Protein AF-K1S6W8-F1 (afdb_monomer_lite)

pLDDT: mean 70.75, std 12.84, range [51.75, 90.19]

Foldseek 3Di:
DVVVVVVVVVVVVVVVVVVPPDDCPPPVVCVCPVVDPCPVVPPPPDDDDAAFDKDFDQDDDPDVVVRVVQFDFPQFDQPPVRDTGRDPTDTDIWGQHNVRWTDRPVDTDRDDD

Sequence (113 aa):
MKKLVSSVLVALTMLLVLGSCGSTKNVAYFQNADSISLAASRMLYEAKIMPKDELTITVITTDPKAAMPFNLSVSQTLGTGGQLSYGSGSLQGYLVDNDGNIEFLLLELTCRW

Radius of gyration: 30.41 Å; chains: 1; bounding box: 84×38×51 Å

Secondary structure (DSSP, 8-state):
-HHHHHHHHHHHHHHHHHTT-------TTSTTGGG--TTGGGS-------TT-EEE-----SSHHHHTTTS-EE--EE-TTS-EE---PEEPEEE--TTS-EEETTEEE----

Organism: NCBI:txid408170

Structure (mmCIF, N/CA/C/O backbone):
data_AF-K1S6W8-F1
#
_entry.id   AF-K1S6W8-F1
#
loop_
_atom_site.group_PDB
_atom_site.id
_atom_site.type_symbol
_atom_site.label_atom_id
_atom_site.label_alt_id
_atom_site.label_comp_id
_atom_site.label_asym_id
_atom_site.label_entity_id
_atom_site.label_seq_id
_atom_site.pdbx_PDB_ins_code
_atom_site.Cartn_x
_atom_site.Cartn_y
_atom_site.Cartn_z
_atom_site.occupancy
_atom_site.B_iso_or_equiv
_atom_site.auth_seq_id
_atom_site.auth_comp_id
_atom_site.auth_asym_id
_atom_site.auth_atom_id
_atom_site.pdbx_PDB_model_num
ATOM 1 N N . MET A 1 1 ? 66.176 13.018 -30.281 1.00 54.69 1 MET A N 1
ATOM 2 C CA . MET A 1 1 ? 64.986 12.945 -31.166 1.00 54.69 1 MET A CA 1
ATOM 3 C C . MET A 1 1 ? 63.920 11.956 -30.679 1.00 54.69 1 MET A C 1
ATOM 5 O O . MET A 1 1 ? 62.766 12.341 -30.621 1.00 54.69 1 MET A O 1
ATOM 9 N N . LYS A 1 2 ? 64.267 10.735 -30.234 1.00 61.78 2 LYS A N 1
ATOM 10 C CA . LYS A 1 2 ? 63.289 9.717 -29.775 1.00 61.78 2 LYS A CA 1
ATOM 11 C C . LYS A 1 2 ? 62.375 10.142 -28.604 1.00 61.78 2 LYS A C 1
ATOM 13 O O . LYS A 1 2 ? 61.203 9.792 -28.598 1.00 61.78 2 LYS A O 1
ATOM 18 N N . LYS A 1 3 ? 62.879 10.936 -27.645 1.00 61.06 3 LYS A N 1
ATOM 19 C CA . LYS A 1 3 ? 62.083 11.420 -26.495 1.00 61.06 3 LYS A CA 1
ATOM 20 C C . LYS A 1 3 ? 61.002 12.437 -26.883 1.00 61.06 3 LYS A C 1
ATOM 22 O O . LYS A 1 3 ? 59.918 12.403 -26.320 1.00 61.06 3 LYS A O 1
ATOM 27 N N . LEU A 1 4 ? 61.273 13.281 -27.885 1.00 70.25 4 LEU A N 1
ATOM 28 C CA . LEU A 1 4 ? 60.292 14.237 -28.411 1.00 70.25 4 LEU A CA 1
ATOM 29 C C . LEU A 1 4 ? 59.178 13.515 -29.177 1.00 70.25 4 LEU A C 1
ATOM 31 O O . LEU A 1 4 ? 58.011 13.814 -28.966 1.00 70.25 4 LEU A O 1
ATOM 35 N N . VAL A 1 5 ? 59.522 12.499 -29.978 1.00 77.50 5 VAL A N 1
ATOM 36 C CA . VAL A 1 5 ? 58.531 11.670 -30.691 1.00 77.50 5 VAL A CA 1
ATOM 37 C C . VAL A 1 5 ? 57.637 10.905 -29.707 1.00 77.50 5 VAL A C 1
ATOM 39 O O . VAL A 1 5 ? 56.425 10.868 -29.887 1.00 77.50 5 VAL A O 1
ATOM 42 N N . SER A 1 6 ? 58.209 10.363 -28.624 1.00 75.44 6 SER A N 1
ATOM 43 C CA . SER A 1 6 ? 57.432 9.686 -27.577 1.00 75.44 6 SER A CA 1
ATOM 44 C C . SER A 1 6 ? 56.483 10.635 -26.838 1.00 75.44 6 SER A C 1
ATOM 46 O O . SER A 1 6 ? 55.347 10.256 -26.577 1.00 75.44 6 SER A O 1
ATOM 48 N N . SER A 1 7 ? 56.911 11.864 -26.520 1.00 79.56 7 SER A N 1
ATOM 49 C CA . SER A 1 7 ? 56.033 12.862 -25.885 1.00 79.56 7 SER A CA 1
ATOM 50 C C . SER A 1 7 ? 54.895 13.307 -26.800 1.00 79.56 7 SER A C 1
ATOM 52 O O . SER A 1 7 ? 53.771 13.459 -26.333 1.00 79.56 7 SER A O 1
ATOM 54 N N . VAL A 1 8 ? 55.161 13.480 -28.098 1.00 86.31 8 VAL A N 1
ATOM 55 C CA . VAL A 1 8 ? 54.125 13.840 -29.080 1.00 86.31 8 VAL A CA 1
ATOM 56 C C . VAL A 1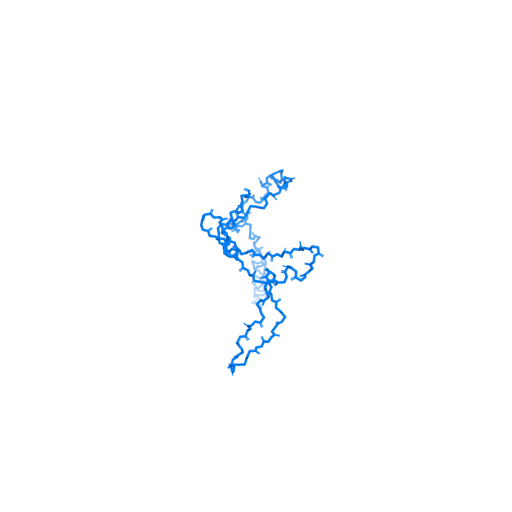 8 ? 53.118 12.701 -29.255 1.00 86.31 8 VAL A C 1
ATOM 58 O O . VAL A 1 8 ? 51.918 12.954 -29.307 1.00 86.31 8 VAL A O 1
ATOM 61 N N . LEU A 1 9 ? 53.581 11.447 -29.271 1.00 85.50 9 LEU A N 1
ATOM 62 C CA . LEU A 1 9 ? 52.704 10.280 -29.377 1.00 85.50 9 LEU A CA 1
ATOM 63 C C . LEU A 1 9 ? 51.779 10.139 -28.157 1.00 85.50 9 LEU A C 1
ATOM 65 O O . LEU A 1 9 ? 50.597 9.858 -28.326 1.00 85.50 9 LEU A O 1
ATOM 69 N N . VAL A 1 10 ? 52.299 10.384 -26.948 1.00 86.25 10 VAL A N 1
ATOM 70 C CA . VAL A 1 10 ? 51.511 10.354 -25.701 1.00 86.25 10 VAL A CA 1
ATOM 71 C C . VAL A 1 10 ? 50.499 11.502 -25.644 1.00 86.25 10 VAL A C 1
ATOM 73 O O . VAL A 1 10 ? 49.362 11.303 -25.226 1.00 86.25 10 VAL A O 1
ATOM 76 N N . ALA A 1 11 ? 50.874 12.699 -26.100 1.00 84.94 11 ALA A N 1
ATOM 77 C CA . ALA A 1 11 ? 49.945 13.826 -26.165 1.00 84.94 11 ALA A CA 1
ATOM 78 C C . ALA A 1 11 ? 48.798 13.567 -27.160 1.00 84.94 11 ALA A C 1
ATOM 80 O O . ALA A 1 11 ? 47.643 13.892 -26.880 1.00 84.94 11 ALA A O 1
ATOM 81 N N . LEU A 1 12 ? 49.100 12.935 -28.298 1.00 84.12 12 LEU A N 1
ATOM 82 C CA . LEU A 1 12 ? 48.109 12.598 -29.318 1.00 84.12 12 LEU A CA 1
ATOM 83 C C . LEU A 1 12 ? 47.123 11.524 -28.838 1.00 84.12 12 LEU A C 1
ATOM 85 O O . LEU A 1 12 ? 45.919 11.662 -29.054 1.00 84.12 12 LEU A O 1
ATOM 89 N N . THR A 1 13 ? 47.597 10.480 -28.151 1.00 80.62 13 THR A N 1
ATOM 90 C CA . THR A 1 13 ? 46.703 9.465 -27.572 1.00 80.62 13 THR A CA 1
ATOM 91 C C . THR A 1 13 ? 45.828 10.041 -26.464 1.00 80.62 13 THR A C 1
ATOM 93 O O . THR A 1 13 ? 44.652 9.693 -26.383 1.00 80.62 13 THR A O 1
ATOM 96 N N . MET A 1 14 ? 46.343 10.974 -25.662 1.00 81.94 14 MET A N 1
ATOM 97 C CA . MET A 1 14 ? 45.558 11.630 -24.613 1.00 81.94 14 MET A CA 1
ATOM 98 C C . MET A 1 14 ? 44.429 12.500 -25.190 1.00 81.94 14 MET A C 1
ATOM 100 O O . MET A 1 14 ? 43.309 12.461 -24.685 1.00 81.94 14 MET A O 1
ATOM 104 N N . LEU A 1 15 ? 44.678 13.213 -26.293 1.00 79.94 15 LEU A N 1
ATOM 105 C CA . LEU A 1 15 ? 43.649 13.982 -27.008 1.00 79.94 15 LEU A CA 1
ATOM 106 C C . LEU A 1 15 ? 42.564 13.088 -27.630 1.00 79.94 15 LEU A C 1
ATOM 108 O O . LEU A 1 15 ? 41.386 13.440 -27.590 1.00 79.94 15 LEU A O 1
ATOM 112 N N . LEU A 1 16 ? 42.938 11.920 -28.160 1.00 77.94 16 LEU A N 1
ATOM 113 C CA . LEU A 1 16 ? 41.988 10.965 -28.743 1.00 77.94 16 LEU A CA 1
ATOM 114 C C . LEU A 1 16 ? 41.056 10.345 -27.690 1.00 77.94 16 LEU A C 1
ATOM 116 O O . LEU A 1 16 ? 39.873 10.151 -27.960 1.00 77.94 16 LEU A O 1
ATOM 120 N N . VAL A 1 17 ? 41.555 10.082 -26.477 1.00 76.06 17 VAL A N 1
ATOM 121 C CA . VAL A 1 17 ? 40.737 9.531 -25.380 1.00 76.06 17 VAL A CA 1
ATOM 122 C C . VAL A 1 17 ? 39.726 10.559 -24.855 1.00 76.06 17 VAL A C 1
ATOM 124 O O . VAL A 1 17 ? 38.595 10.195 -24.536 1.00 76.06 17 VAL A O 1
ATOM 127 N N . LEU A 1 18 ? 40.078 11.850 -24.834 1.00 71.19 18 LEU A N 1
ATOM 128 C CA . LEU A 1 18 ? 39.173 12.919 -24.388 1.00 71.19 18 LEU A CA 1
ATOM 129 C C . LEU A 1 18 ? 37.990 13.154 -25.350 1.00 71.19 18 LEU A C 1
ATOM 131 O O . LEU A 1 18 ? 36.935 13.606 -24.912 1.00 71.19 18 LEU A O 1
ATOM 135 N N . GLY A 1 19 ? 38.127 12.804 -26.635 1.00 65.06 19 GLY A N 1
ATOM 136 C CA . GLY A 1 19 ? 37.053 12.898 -27.633 1.00 65.06 19 GLY A CA 1
ATOM 137 C C . GLY A 1 19 ? 36.034 11.749 -27.608 1.00 65.06 19 GLY A C 1
ATOM 138 O O . GLY A 1 19 ? 34.985 11.856 -28.237 1.00 65.06 19 GLY A O 1
ATOM 139 N N . SER A 1 20 ? 36.309 10.658 -26.880 1.00 63.38 20 SER A N 1
ATOM 140 C CA . SER A 1 20 ? 35.425 9.482 -26.802 1.00 63.38 20 SER A CA 1
ATOM 141 C C . SER A 1 20 ? 34.346 9.586 -25.714 1.00 63.38 20 SER A C 1
ATOM 143 O O . SER A 1 20 ? 33.538 8.666 -25.569 1.00 63.38 20 SER A O 1
ATOM 145 N N . CYS A 1 21 ? 34.286 10.690 -24.960 1.00 64.62 21 CYS A N 1
ATOM 146 C CA . CYS A 1 21 ? 33.180 10.979 -24.044 1.00 64.62 21 CYS A CA 1
ATOM 147 C C . CYS A 1 21 ? 31.959 11.467 -24.848 1.00 64.62 21 CYS A C 1
ATOM 149 O O . CYS A 1 21 ? 31.553 12.627 -24.792 1.00 64.62 21 CYS A O 1
ATOM 151 N N . GLY A 1 22 ? 31.427 10.590 -25.697 1.00 61.12 22 GLY A N 1
ATOM 152 C CA . GLY A 1 22 ? 30.230 10.850 -26.482 1.00 61.12 22 GLY A CA 1
ATOM 153 C C . GLY A 1 22 ? 29.006 10.877 -25.574 1.00 61.12 22 GLY A C 1
ATOM 154 O O . GLY A 1 22 ? 28.763 9.937 -24.820 1.00 61.12 22 GLY A O 1
ATOM 155 N N . SER A 1 23 ? 28.221 11.951 -25.658 1.00 61.84 23 SER A N 1
ATOM 156 C CA . SER A 1 23 ? 26.906 12.040 -25.022 1.00 61.84 23 SER A CA 1
ATOM 157 C C . SER A 1 23 ? 26.049 10.851 -25.465 1.00 61.84 23 SER A C 1
ATOM 159 O O . SER A 1 23 ? 25.750 10.697 -26.651 1.00 61.84 23 SER A O 1
ATOM 161 N N . THR A 1 24 ? 25.660 9.994 -24.521 1.00 61.00 24 THR A N 1
ATOM 162 C CA . THR A 1 24 ? 24.785 8.837 -24.737 1.00 61.00 24 THR A CA 1
ATOM 163 C C . THR A 1 24 ? 23.347 9.295 -25.005 1.00 61.00 24 THR A C 1
ATOM 165 O O . THR A 1 24 ? 22.428 9.020 -24.244 1.00 61.00 24 THR A O 1
ATOM 168 N N . LYS A 1 25 ? 23.114 9.987 -26.126 1.00 55.34 25 LYS A N 1
ATOM 169 C CA . LYS A 1 25 ? 21.765 10.360 -26.591 1.00 55.34 25 LYS A CA 1
ATOM 170 C C . LYS A 1 25 ? 20.940 9.172 -27.112 1.00 55.34 25 LYS A C 1
ATOM 172 O O . LYS A 1 25 ? 19.774 9.343 -27.438 1.00 55.34 25 LYS A O 1
ATOM 177 N N . ASN A 1 26 ? 21.518 7.971 -27.162 1.00 53.47 26 ASN A N 1
ATOM 178 C CA . ASN A 1 26 ? 20.875 6.744 -27.638 1.00 53.47 26 ASN A CA 1
ATOM 179 C C . ASN A 1 26 ? 20.588 5.758 -26.496 1.00 53.47 26 ASN A C 1
ATOM 181 O O . ASN A 1 26 ? 20.865 4.567 -26.606 1.00 53.47 26 ASN A O 1
ATOM 185 N N . VAL A 1 27 ? 20.028 6.232 -25.383 1.00 59.41 27 VAL A N 1
ATOM 186 C CA . VAL A 1 27 ? 19.340 5.326 -24.457 1.00 59.41 27 VAL A CA 1
ATOM 187 C C . VAL A 1 27 ? 17.961 5.080 -25.063 1.00 59.41 27 VAL A C 1
ATOM 189 O O . VAL A 1 27 ? 17.172 6.014 -25.177 1.00 59.41 27 VAL A O 1
ATOM 192 N N . ALA A 1 28 ? 17.682 3.848 -25.500 1.00 58.88 28 ALA A N 1
ATOM 193 C CA . ALA A 1 28 ? 16.441 3.485 -26.199 1.00 58.88 28 ALA A CA 1
ATOM 194 C C . ALA A 1 28 ? 15.163 3.945 -25.466 1.00 58.88 28 ALA A C 1
ATOM 196 O O . ALA A 1 28 ? 14.157 4.230 -26.101 1.00 58.88 28 ALA A O 1
ATOM 197 N N . TYR A 1 29 ? 15.235 4.081 -24.140 1.00 55.69 29 TYR A N 1
ATOM 198 C CA . TYR A 1 29 ? 14.132 4.518 -23.285 1.00 55.69 29 TYR A CA 1
ATOM 199 C C . TYR A 1 29 ? 13.807 6.020 -23.342 1.00 55.69 29 TYR A C 1
ATOM 201 O O . TYR A 1 29 ? 12.719 6.403 -22.931 1.00 55.69 29 TYR A O 1
ATOM 209 N N . PHE A 1 30 ? 14.716 6.870 -23.833 1.00 58.34 30 PHE A N 1
ATOM 210 C CA . PHE A 1 30 ? 14.564 8.337 -23.796 1.00 58.34 30 PHE A CA 1
ATOM 211 C C . PHE A 1 30 ? 14.572 9.003 -25.175 1.00 58.34 30 PHE A C 1
ATOM 213 O O . PHE A 1 30 ? 14.591 10.231 -25.276 1.00 58.34 30 PHE A O 1
ATOM 220 N N . GLN A 1 31 ? 14.536 8.219 -26.253 1.00 54.75 31 GLN A N 1
ATOM 221 C CA . GLN A 1 31 ? 14.263 8.776 -27.573 1.00 54.75 31 GLN A CA 1
ATOM 222 C C . GLN A 1 31 ? 12.815 9.288 -27.573 1.00 54.75 31 GLN A C 1
ATOM 224 O O . GLN A 1 31 ? 11.900 8.508 -27.320 1.00 54.75 31 GLN A O 1
ATOM 229 N N . ASN A 1 32 ? 12.618 10.581 -27.861 1.00 56.41 32 ASN A N 1
ATOM 230 C CA . ASN A 1 32 ? 11.327 11.296 -27.897 1.00 56.41 32 ASN A CA 1
ATOM 231 C C . ASN A 1 32 ? 10.803 11.899 -26.574 1.00 56.41 32 ASN A C 1
ATOM 233 O O . ASN A 1 32 ? 9.614 12.194 -26.480 1.00 56.41 32 ASN A O 1
ATOM 237 N N . ALA A 1 33 ? 11.652 12.164 -25.572 1.00 58.69 33 ALA A N 1
ATOM 238 C CA . ALA A 1 33 ? 11.210 12.884 -24.365 1.00 58.69 33 ALA A CA 1
ATOM 239 C C . ALA A 1 33 ? 10.691 14.316 -24.653 1.00 58.69 33 ALA A C 1
ATOM 241 O O . ALA A 1 33 ? 9.770 14.781 -23.986 1.00 58.69 33 ALA A O 1
ATOM 242 N N . ASP A 1 34 ? 11.227 14.987 -25.680 1.00 59.12 34 ASP A N 1
ATOM 243 C CA . ASP A 1 34 ? 10.863 16.371 -26.031 1.00 59.12 34 ASP A CA 1
ATOM 244 C C . ASP A 1 34 ? 9.525 16.495 -26.790 1.00 59.12 34 ASP A C 1
ATOM 246 O O . ASP A 1 34 ? 8.976 17.590 -26.897 1.00 59.12 34 ASP A O 1
ATOM 250 N N . SER A 1 35 ? 8.972 15.393 -27.317 1.00 58.34 35 SER A N 1
ATOM 251 C CA . SER A 1 35 ? 7.708 15.397 -28.075 1.00 58.34 35 SER A CA 1
ATOM 252 C C . SER A 1 35 ? 6.497 14.928 -27.265 1.00 58.34 35 SER A C 1
ATOM 254 O O . SER A 1 35 ? 5.423 14.717 -27.832 1.00 58.34 35 SER A O 1
ATOM 256 N N . ILE A 1 36 ? 6.639 14.734 -25.952 1.00 60.09 36 ILE A N 1
ATOM 257 C CA . ILE A 1 36 ? 5.511 14.363 -25.097 1.00 60.09 36 ILE A CA 1
ATOM 258 C C . ILE A 1 36 ? 4.796 15.647 -24.676 1.00 60.09 36 ILE A C 1
ATOM 260 O O . ILE A 1 36 ? 5.256 16.402 -23.823 1.00 60.09 36 ILE A O 1
ATOM 264 N N . SER A 1 37 ? 3.648 15.903 -25.301 1.00 60.47 37 SER A N 1
ATOM 265 C CA . SER A 1 37 ? 2.716 16.959 -24.909 1.00 60.47 37 SER A CA 1
ATOM 266 C C . SER A 1 37 ? 2.346 16.828 -23.425 1.00 60.47 37 SER A C 1
ATOM 268 O O . SER A 1 37 ? 1.530 15.987 -23.043 1.00 60.47 37 SER A O 1
ATOM 270 N N . LEU A 1 38 ? 2.900 17.701 -22.577 1.00 57.75 38 LEU A N 1
ATOM 271 C CA . LEU A 1 38 ? 2.518 17.800 -21.162 1.00 57.75 38 LEU A CA 1
ATOM 272 C C . LEU A 1 38 ? 1.068 18.272 -20.967 1.00 57.75 38 LEU A C 1
ATOM 274 O O . LEU A 1 38 ? 0.587 18.278 -19.837 1.00 57.75 38 LEU A O 1
ATOM 278 N N . ALA A 1 39 ? 0.349 18.651 -22.030 1.00 59.94 39 ALA A N 1
ATOM 279 C CA . ALA A 1 39 ? -1.046 19.071 -21.926 1.00 59.94 39 ALA A CA 1
ATOM 280 C C . ALA A 1 39 ? -1.946 17.960 -21.354 1.00 59.94 39 ALA A C 1
ATOM 282 O O . ALA A 1 39 ? -2.847 18.264 -20.577 1.00 59.94 39 ALA A O 1
ATOM 283 N N . ALA A 1 40 ? -1.656 16.687 -21.654 1.00 57.31 40 ALA A N 1
ATOM 284 C CA . ALA A 1 40 ? -2.374 15.544 -21.081 1.00 57.31 40 ALA A CA 1
ATOM 285 C C . ALA A 1 40 ? -2.058 15.321 -19.588 1.00 57.31 40 ALA A C 1
ATOM 287 O O . ALA A 1 40 ? -2.912 14.860 -18.843 1.00 57.31 40 ALA A O 1
ATOM 288 N N . SER A 1 41 ? -0.865 15.720 -19.132 1.00 56.19 41 SER A N 1
ATOM 289 C CA . SER A 1 41 ? -0.422 15.601 -17.732 1.00 56.19 41 SER A CA 1
ATOM 290 C C . SER A 1 41 ? -0.988 16.705 -16.817 1.00 56.19 41 SER A C 1
ATOM 292 O O . SER A 1 41 ? -0.822 16.671 -15.602 1.00 56.19 41 SER A O 1
ATOM 294 N N . ARG A 1 42 ? -1.666 17.715 -17.390 1.00 57.81 42 ARG A N 1
ATOM 295 C CA . ARG A 1 42 ? -2.361 18.778 -16.635 1.00 57.81 42 ARG A CA 1
ATOM 296 C C . ARG A 1 42 ? -3.796 18.408 -16.258 1.00 57.81 42 ARG A C 1
ATOM 298 O O . ARG A 1 42 ? -4.414 19.146 -15.494 1.00 57.81 42 ARG A O 1
ATOM 305 N N . MET A 1 43 ? -4.336 17.315 -16.799 1.00 62.06 43 MET A N 1
ATOM 306 C CA . MET A 1 43 ? -5.575 16.738 -16.283 1.00 62.06 43 MET A CA 1
ATOM 307 C C . MET A 1 43 ? -5.266 16.015 -14.975 1.00 62.06 43 MET A C 1
ATOM 309 O O . MET A 1 43 ? -4.244 15.339 -14.872 1.00 62.06 43 MET A O 1
ATOM 313 N N . LEU A 1 44 ? -6.135 16.179 -13.973 1.00 63.62 44 LEU A N 1
ATOM 314 C CA . LEU A 1 44 ? -6.066 15.384 -12.752 1.00 63.62 44 LEU A CA 1
ATOM 315 C C . LEU A 1 44 ? -6.077 13.909 -13.153 1.00 63.62 44 LEU A C 1
ATOM 317 O O . LEU A 1 44 ? -7.050 13.433 -13.731 1.00 63.62 44 LEU A O 1
ATOM 321 N N . TYR A 1 45 ? -4.969 13.218 -12.894 1.00 66.00 45 TYR A N 1
ATOM 322 C CA . TYR A 1 45 ? -4.896 11.782 -13.090 1.00 66.00 45 TYR A CA 1
ATOM 323 C C . TYR A 1 45 ? -5.866 11.129 -12.112 1.00 66.00 45 TYR A C 1
ATOM 325 O O . TYR A 1 45 ? -5.691 11.215 -10.895 1.00 66.00 45 TYR A O 1
ATOM 333 N N . GLU A 1 46 ? -6.909 10.514 -12.651 1.00 71.00 46 GLU A N 1
ATOM 334 C CA . GLU A 1 46 ? -7.849 9.737 -11.866 1.00 71.00 46 GLU A CA 1
ATOM 335 C C . GLU A 1 46 ? -7.184 8.397 -11.549 1.00 71.00 46 GLU A C 1
ATOM 337 O O . GLU A 1 46 ? -7.011 7.538 -12.418 1.00 71.00 46 GLU A O 1
ATOM 342 N N . ALA A 1 47 ? -6.706 8.262 -10.311 1.00 73.62 47 ALA A N 1
ATOM 343 C CA . ALA A 1 47 ? -6.063 7.045 -9.849 1.00 73.62 47 ALA A CA 1
ATOM 344 C C . ALA A 1 47 ? -7.102 5.921 -9.802 1.00 73.62 47 ALA A C 1
ATOM 346 O O . ALA A 1 47 ? -7.937 5.865 -8.901 1.00 73.62 47 ALA A O 1
ATOM 347 N N . LYS A 1 48 ? -7.047 5.038 -10.799 1.00 82.88 48 LYS A N 1
ATOM 348 C CA . LYS A 1 48 ? -7.899 3.858 -10.880 1.00 82.88 48 LYS A CA 1
ATOM 349 C C . LYS A 1 48 ? -7.209 2.668 -10.228 1.00 82.88 48 LYS A C 1
ATOM 351 O O . LYS A 1 48 ? -6.078 2.347 -10.584 1.00 82.88 48 LYS A O 1
ATOM 356 N N . ILE A 1 49 ? -7.928 2.004 -9.332 1.00 86.31 49 ILE A N 1
ATOM 357 C CA . ILE A 1 49 ? -7.492 0.756 -8.707 1.00 86.31 49 ILE A CA 1
ATOM 358 C C . ILE A 1 49 ? -7.570 -0.382 -9.725 1.00 86.31 49 ILE A C 1
ATOM 360 O O . ILE A 1 49 ? -8.549 -0.507 -10.471 1.00 86.31 49 ILE A O 1
ATOM 364 N N . MET A 1 50 ? -6.516 -1.188 -9.780 1.00 86.88 50 MET A N 1
ATOM 365 C CA . MET A 1 50 ? -6.346 -2.285 -10.723 1.00 86.88 50 MET A CA 1
ATOM 366 C C . MET A 1 50 ? -6.244 -3.631 -9.998 1.00 86.88 50 MET A C 1
ATOM 368 O O . MET A 1 50 ? -5.853 -3.690 -8.830 1.00 86.88 50 MET A O 1
ATOM 372 N N . PRO A 1 51 ? -6.561 -4.740 -10.689 1.00 90.19 51 PRO A N 1
ATOM 373 C CA . PRO A 1 51 ? -6.259 -6.069 -10.185 1.00 90.19 51 PRO A CA 1
ATOM 374 C C . PRO A 1 51 ? -4.810 -6.180 -9.726 1.00 90.19 51 PRO A C 1
ATOM 376 O O . PRO A 1 51 ? -3.900 -5.754 -10.446 1.00 90.19 51 PRO A O 1
ATOM 379 N N . LYS A 1 52 ? -4.608 -6.846 -8.585 1.00 89.38 52 LYS A N 1
ATOM 380 C CA . LYS A 1 52 ? -3.314 -7.042 -7.907 1.00 89.38 52 LYS A CA 1
ATOM 381 C C . LYS A 1 52 ? -2.766 -5.822 -7.162 1.00 89.38 52 LYS A C 1
ATOM 383 O O . LYS A 1 52 ? -1.651 -5.910 -6.649 1.00 89.38 52 LYS A O 1
ATOM 388 N N . ASP A 1 53 ? -3.527 -4.737 -7.056 1.00 89.75 53 ASP A N 1
ATOM 389 C CA . ASP A 1 53 ? -3.211 -3.677 -6.100 1.00 89.75 53 ASP A CA 1
ATOM 390 C C . ASP A 1 53 ? -3.432 -4.172 -4.660 1.00 89.75 53 ASP A C 1
ATOM 392 O O . ASP A 1 53 ? -4.306 -5.000 -4.395 1.00 89.75 53 ASP A O 1
ATOM 396 N N . GLU A 1 54 ? -2.639 -3.654 -3.721 1.00 89.56 54 GLU A N 1
ATOM 397 C CA . GLU A 1 54 ? -2.808 -3.882 -2.284 1.00 89.56 54 GLU A CA 1
ATOM 398 C C . GLU A 1 54 ? -3.355 -2.609 -1.632 1.00 89.56 54 GLU A C 1
ATOM 400 O O . GLU A 1 54 ? -2.751 -1.537 -1.716 1.00 89.56 54 GLU A O 1
ATOM 405 N N . LEU A 1 55 ? -4.515 -2.724 -0.987 1.00 87.31 55 LEU A N 1
ATOM 406 C CA . LEU A 1 55 ? -5.213 -1.610 -0.355 1.00 87.31 55 LEU A CA 1
ATOM 407 C C . LEU A 1 55 ? -5.175 -1.734 1.165 1.00 87.31 55 LEU A C 1
ATOM 409 O O . LEU A 1 55 ? -5.459 -2.791 1.724 1.00 87.31 55 LEU A O 1
ATOM 413 N N . THR A 1 56 ? -4.923 -0.615 1.838 1.00 87.06 56 THR A N 1
ATOM 414 C CA . THR A 1 56 ? -5.057 -0.502 3.294 1.00 87.06 56 THR A CA 1
ATOM 415 C C . THR A 1 56 ? -6.328 0.264 3.623 1.00 87.06 56 THR A C 1
ATOM 417 O O . THR A 1 56 ? -6.484 1.418 3.226 1.00 87.06 56 THR A O 1
ATOM 420 N N . ILE A 1 57 ? -7.231 -0.356 4.382 1.00 83.50 57 ILE A N 1
ATOM 421 C CA . ILE A 1 57 ? -8.525 0.237 4.740 1.00 83.50 57 ILE A CA 1
ATOM 422 C C . ILE A 1 57 ? -8.513 0.638 6.209 1.00 83.50 57 ILE A C 1
ATOM 424 O O . ILE A 1 57 ? -8.153 -0.154 7.075 1.00 83.50 57 ILE A O 1
ATOM 428 N N . THR A 1 58 ? -8.921 1.877 6.489 1.00 85.19 58 THR A N 1
ATOM 429 C CA . THR A 1 58 ? -9.134 2.375 7.853 1.00 85.19 58 THR A CA 1
ATOM 430 C C . THR A 1 58 ? -10.575 2.832 7.999 1.00 85.19 58 THR A C 1
ATOM 432 O O . THR A 1 58 ? -11.006 3.786 7.353 1.00 85.19 58 THR A O 1
ATOM 435 N N . VAL A 1 59 ? -11.322 2.162 8.867 1.00 82.81 59 VAL A N 1
ATOM 436 C CA . VAL A 1 59 ? -12.699 2.514 9.206 1.00 82.81 59 VAL A CA 1
ATOM 437 C C . VAL A 1 59 ? -12.682 3.513 10.357 1.00 82.81 59 VAL A C 1
ATOM 439 O O . VAL A 1 59 ? -12.119 3.245 11.417 1.00 82.81 59 VAL A O 1
ATOM 442 N N . ILE A 1 60 ? -13.302 4.674 10.158 1.00 83.62 60 ILE A N 1
ATOM 443 C CA . ILE A 1 60 ? -13.426 5.715 11.183 1.00 83.62 60 ILE A CA 1
ATOM 444 C C . ILE A 1 60 ? -14.906 5.865 11.518 1.00 83.62 60 ILE A C 1
ATOM 446 O O . ILE A 1 60 ? -15.722 6.181 10.654 1.00 83.62 60 ILE A O 1
ATOM 450 N N . THR A 1 61 ? -15.251 5.639 12.781 1.00 83.56 61 THR A N 1
ATOM 451 C CA . THR A 1 61 ? -16.612 5.773 13.313 1.00 83.56 61 THR A CA 1
ATOM 452 C C . THR A 1 61 ? -16.639 6.780 14.455 1.00 83.56 61 THR A C 1
ATOM 454 O O . THR A 1 61 ? -15.609 7.111 15.038 1.00 83.56 61 THR A O 1
ATOM 457 N N . THR A 1 62 ? -17.833 7.269 14.792 1.00 90.00 62 THR A N 1
ATOM 458 C CA . THR A 1 62 ? -18.044 8.189 15.922 1.00 90.00 62 THR A CA 1
ATOM 459 C C . THR A 1 62 ? -17.624 7.579 17.259 1.00 90.00 62 THR A C 1
ATOM 461 O O . THR A 1 62 ? -17.039 8.271 18.087 1.00 90.00 62 THR A O 1
ATOM 464 N N . ASP A 1 63 ? -17.889 6.286 17.457 1.00 85.50 63 ASP A N 1
ATOM 465 C CA . ASP A 1 63 ? -17.323 5.507 18.556 1.00 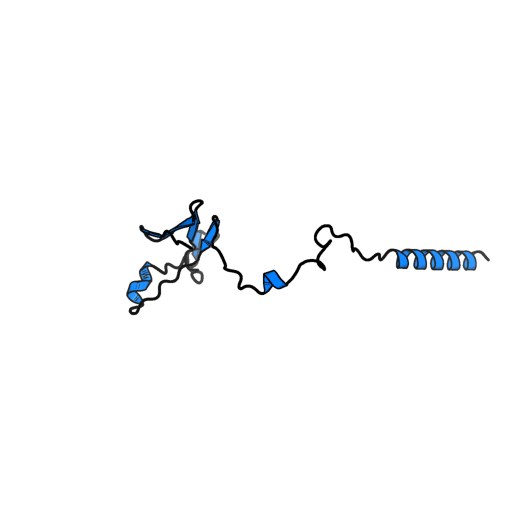85.50 63 ASP A CA 1
ATOM 466 C C . ASP A 1 63 ? -16.105 4.717 18.052 1.00 85.50 63 ASP A C 1
ATOM 468 O O . ASP A 1 63 ? -16.284 3.782 17.265 1.00 85.50 63 ASP A O 1
ATOM 472 N N . PRO A 1 64 ? -14.874 5.029 18.496 1.00 79.06 64 PRO A N 1
ATOM 473 C CA . PRO A 1 64 ? -13.679 4.308 18.070 1.00 79.06 64 PRO A CA 1
ATOM 474 C C . PRO A 1 64 ? -13.703 2.826 18.465 1.00 79.06 64 PRO A C 1
ATOM 476 O O . PRO A 1 64 ? -13.092 2.014 17.770 1.00 79.06 64 PRO A O 1
ATOM 479 N N . LYS A 1 65 ? -14.431 2.436 19.524 1.00 80.00 65 LYS A N 1
ATOM 480 C CA . LYS A 1 65 ? -14.545 1.023 19.929 1.00 80.00 65 LYS A CA 1
ATOM 481 C C . LYS A 1 65 ? -15.325 0.189 18.918 1.00 80.00 65 LYS A C 1
ATOM 483 O O . LYS A 1 65 ? -15.035 -0.994 18.764 1.00 80.00 65 LYS A O 1
ATOM 488 N N . ALA A 1 66 ? -16.264 0.802 18.201 1.00 80.69 66 ALA A N 1
ATOM 489 C CA . ALA A 1 66 ? -17.016 0.136 17.144 1.00 80.69 66 ALA A CA 1
ATOM 490 C C . ALA A 1 66 ? -16.159 -0.132 15.891 1.00 80.69 66 ALA A C 1
ATOM 492 O O . ALA A 1 66 ? -16.407 -1.109 15.192 1.00 80.69 66 ALA A O 1
ATOM 493 N N . ALA A 1 67 ? -15.132 0.689 15.630 1.00 79.88 67 ALA A N 1
ATOM 494 C CA . ALA A 1 67 ? -14.204 0.513 14.507 1.00 79.88 67 ALA A CA 1
ATOM 495 C C . ALA A 1 67 ? -13.049 -0.465 14.792 1.00 79.88 67 ALA A C 1
ATOM 497 O O . ALA A 1 67 ? -12.439 -0.982 13.856 1.00 79.88 67 ALA A O 1
ATOM 498 N N . MET A 1 68 ? -12.749 -0.748 16.067 1.00 78.75 68 MET A N 1
ATOM 499 C CA . MET A 1 68 ? -11.677 -1.672 16.472 1.00 78.75 68 MET A CA 1
ATOM 500 C C . MET A 1 68 ? -11.675 -3.029 15.744 1.00 78.75 68 MET A C 1
ATOM 502 O O . MET A 1 68 ? -10.597 -3.433 15.313 1.00 78.75 68 MET A O 1
ATOM 506 N N . PRO A 1 69 ? -12.808 -3.743 15.571 1.00 80.06 69 PRO A N 1
ATOM 507 C CA . PRO A 1 69 ? -12.797 -5.038 14.886 1.00 80.06 69 PRO A CA 1
ATOM 508 C C . PRO A 1 69 ? -12.499 -4.945 13.382 1.00 80.06 69 PRO A C 1
ATOM 510 O O . PRO A 1 69 ? -12.178 -5.961 12.774 1.00 80.06 69 PRO A O 1
ATOM 513 N N . PHE A 1 70 ? -12.590 -3.755 12.783 1.00 78.38 70 PHE A N 1
ATOM 514 C CA . PHE A 1 70 ? -12.349 -3.534 11.356 1.00 78.38 70 PHE A CA 1
ATOM 515 C C . PHE A 1 70 ? -10.912 -3.081 11.065 1.00 78.38 70 PHE A C 1
ATOM 517 O O . PHE A 1 70 ? -10.350 -3.423 10.028 1.00 78.38 70 PHE A O 1
ATOM 524 N N . ASN A 1 71 ? -10.288 -2.356 11.997 1.00 79.38 71 ASN A N 1
ATOM 525 C CA . ASN A 1 71 ? -8.915 -1.856 11.873 1.00 79.38 71 ASN A CA 1
ATOM 526 C C . ASN A 1 71 ? -7.908 -2.838 12.483 1.00 79.38 71 ASN A C 1
ATOM 528 O O . ASN A 1 71 ? -7.167 -2.502 13.410 1.00 79.38 71 ASN A O 1
ATOM 532 N N . LEU A 1 72 ? -7.914 -4.075 11.988 1.00 75.19 72 LEU A N 1
ATOM 533 C CA . LEU A 1 72 ? -7.016 -5.116 12.475 1.00 75.19 72 LEU A CA 1
ATOM 534 C C . LEU A 1 72 ? -5.566 -4.762 12.126 1.00 75.19 72 LEU A C 1
ATOM 536 O O . LEU A 1 72 ? -5.229 -4.519 10.965 1.00 75.19 72 LEU A O 1
ATOM 540 N N . SER A 1 73 ? -4.704 -4.741 13.142 1.00 68.88 73 SER A N 1
ATOM 541 C CA . SER A 1 73 ? -3.267 -4.574 12.964 1.00 68.88 73 SER A CA 1
ATOM 542 C C . SER A 1 73 ? -2.573 -5.934 12.970 1.00 68.88 73 SER A C 1
ATOM 544 O O . SER A 1 73 ? -2.679 -6.726 13.910 1.00 68.88 73 SER A O 1
ATOM 546 N N . VAL A 1 74 ? -1.824 -6.214 11.911 1.00 61.47 74 VAL A N 1
ATOM 547 C CA . VAL A 1 74 ? -0.959 -7.385 11.815 1.00 61.47 74 VAL A CA 1
ATOM 548 C C . VAL A 1 74 ? 0.317 -7.059 12.586 1.00 61.47 74 VAL A C 1
ATOM 550 O O . VAL A 1 74 ? 1.243 -6.437 12.073 1.00 61.47 74 VAL A O 1
ATOM 553 N N . SER A 1 75 ? 0.343 -7.431 13.865 1.00 54.44 75 SER A N 1
ATOM 554 C CA . SER A 1 75 ? 1.480 -7.188 14.774 1.00 54.44 75 SER A CA 1
ATOM 555 C C . SER A 1 75 ? 2.257 -8.469 15.089 1.00 54.44 75 SER A C 1
ATOM 557 O O . SER A 1 75 ? 2.767 -8.624 16.193 1.00 54.44 75 SER A O 1
ATOM 559 N N . GLN A 1 76 ? 2.289 -9.435 14.169 1.00 51.75 76 GLN A N 1
ATOM 560 C CA . GLN A 1 76 ? 2.837 -10.767 14.436 1.00 51.75 76 GLN A CA 1
ATOM 561 C C . GLN A 1 76 ? 3.943 -11.074 13.425 1.00 51.75 76 GLN A C 1
ATOM 563 O O . GLN A 1 76 ? 3.694 -11.678 12.384 1.00 51.75 76 GLN A O 1
ATOM 568 N N . THR A 1 77 ? 5.177 -10.661 13.721 1.00 53.84 77 THR A N 1
ATOM 569 C CA . THR A 1 77 ? 6.353 -11.202 13.031 1.00 53.84 77 THR A CA 1
ATOM 570 C C . THR A 1 77 ? 6.938 -12.326 13.881 1.00 53.84 77 THR A C 1
ATOM 572 O O . THR A 1 77 ? 7.242 -12.158 15.065 1.00 53.84 77 THR A O 1
ATOM 575 N N . LEU A 1 78 ? 7.041 -13.520 13.29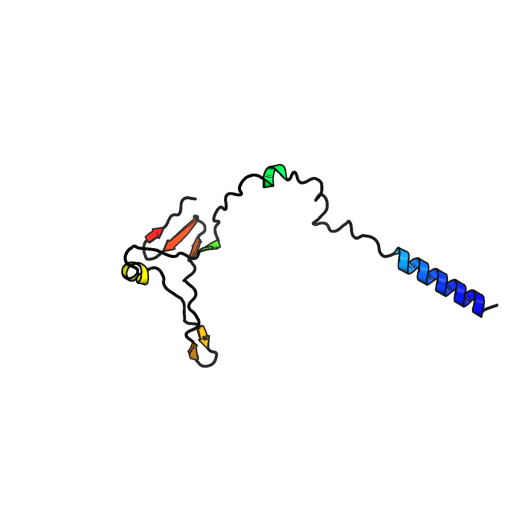3 1.00 51.81 78 LEU A N 1
ATOM 576 C CA . LEU A 1 78 ? 7.637 -14.677 13.952 1.00 51.81 78 LEU A CA 1
ATOM 577 C C . LEU A 1 78 ? 9.161 -14.508 13.912 1.00 51.81 78 LEU A C 1
ATOM 579 O O . LEU A 1 78 ? 9.771 -14.583 12.846 1.00 51.81 78 LEU A O 1
ATOM 583 N N . GLY A 1 79 ? 9.777 -14.226 15.061 1.00 60.31 79 GLY A N 1
ATOM 584 C CA . GLY A 1 79 ? 11.230 -14.125 15.160 1.00 60.31 79 GLY A CA 1
ATOM 585 C C . GLY A 1 79 ? 11.899 -15.477 14.897 1.00 60.31 79 GLY A C 1
ATOM 586 O O . GLY A 1 79 ? 11.312 -16.533 15.135 1.00 60.31 79 GLY A O 1
ATOM 587 N N . THR A 1 80 ? 13.164 -15.459 14.475 1.00 58.19 80 THR A N 1
ATOM 588 C CA . THR A 1 80 ? 14.003 -16.633 14.142 1.00 58.19 80 THR A CA 1
ATOM 589 C C . THR A 1 80 ? 14.226 -17.640 15.287 1.00 58.19 80 THR A C 1
ATOM 591 O O . THR A 1 80 ? 14.922 -18.632 15.096 1.00 58.19 80 THR A O 1
ATOM 594 N N . GLY A 1 81 ? 13.616 -17.430 16.456 1.00 67.44 81 GLY A N 1
ATOM 595 C CA . GLY A 1 81 ? 13.604 -18.350 17.600 1.00 67.44 81 GLY A CA 1
ATOM 596 C C . GLY A 1 81 ? 12.208 -18.816 18.032 1.00 67.44 81 GLY A C 1
ATOM 597 O O . GLY A 1 81 ? 12.058 -19.278 19.157 1.00 67.44 81 GLY A O 1
ATOM 598 N N . GLY A 1 82 ? 11.173 -18.649 17.198 1.00 64.12 82 GLY A N 1
ATOM 599 C CA . GLY A 1 82 ? 9.793 -19.017 17.555 1.00 64.12 82 GLY A CA 1
ATOM 600 C C . GLY A 1 82 ? 9.134 -18.070 18.567 1.00 64.12 82 GLY A C 1
ATOM 601 O O . GLY A 1 82 ? 8.072 -18.372 19.103 1.00 64.12 82 GLY A O 1
ATOM 602 N N . GLN A 1 83 ? 9.754 -16.917 18.827 1.00 52.44 83 GLN A N 1
ATOM 603 C CA . GLN A 1 83 ? 9.235 -15.889 19.721 1.00 52.44 83 GLN A CA 1
ATOM 604 C C . GLN A 1 83 ? 8.401 -14.890 18.906 1.00 52.44 83 GLN A C 1
ATOM 606 O O . GLN A 1 83 ? 8.895 -14.313 17.934 1.00 52.44 83 GLN A O 1
ATOM 611 N N . LEU A 1 84 ? 7.132 -14.706 19.283 1.00 54.03 84 LEU A N 1
ATOM 612 C CA . LEU A 1 84 ? 6.250 -13.709 18.675 1.00 54.03 84 LEU A CA 1
ATOM 613 C C . LEU A 1 84 ? 6.750 -12.309 19.048 1.00 54.03 84 LEU A C 1
ATOM 615 O O . LEU A 1 84 ? 6.753 -11.938 20.224 1.00 54.03 84 LEU A O 1
ATOM 619 N N . SER A 1 85 ? 7.214 -11.554 18.053 1.00 52.19 85 SER A N 1
ATOM 620 C CA . SER A 1 85 ? 7.620 -10.163 18.223 1.00 52.19 85 SER A CA 1
ATOM 621 C C . SER A 1 85 ? 6.437 -9.264 17.882 1.00 52.19 85 SER A C 1
ATOM 623 O O . SER A 1 85 ? 6.009 -9.201 16.730 1.00 52.19 85 SER A O 1
ATOM 625 N N . TYR A 1 86 ? 5.931 -8.545 18.884 1.00 53.06 86 TYR A N 1
ATOM 626 C CA . TYR A 1 86 ? 4.908 -7.514 18.715 1.00 53.06 86 TYR A CA 1
ATOM 627 C C . TYR A 1 86 ? 5.547 -6.263 18.092 1.00 53.06 86 TYR A C 1
ATOM 629 O O . TYR A 1 86 ? 5.888 -5.306 18.785 1.00 53.06 86 TYR A O 1
ATOM 637 N N . GLY A 1 87 ? 5.802 -6.301 16.782 1.00 55.06 87 GLY A N 1
ATOM 638 C CA . GLY A 1 87 ? 6.193 -5.116 16.014 1.00 55.06 87 GLY A CA 1
ATOM 639 C C . GLY A 1 87 ? 5.045 -4.106 15.954 1.00 55.06 87 GLY A C 1
ATOM 640 O O . GLY A 1 87 ? 3.885 -4.494 16.076 1.00 55.06 87 GLY A O 1
ATOM 641 N N . SER A 1 88 ? 5.356 -2.817 15.768 1.00 55.78 88 SER A N 1
ATOM 642 C CA . SER A 1 88 ? 4.358 -1.762 15.541 1.00 55.78 88 SER A CA 1
ATOM 643 C C . SER A 1 88 ? 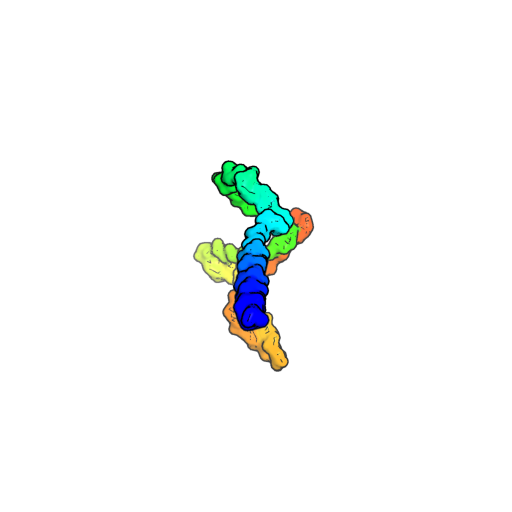3.410 -2.191 14.420 1.00 55.78 88 SER A C 1
ATOM 645 O O . SER A 1 88 ? 3.820 -2.246 13.260 1.00 55.78 88 SER A O 1
ATOM 647 N N . GLY A 1 89 ? 2.188 -2.574 14.783 1.00 58.03 89 GLY A N 1
ATOM 648 C CA . GLY A 1 89 ? 1.269 -3.248 13.879 1.00 58.03 89 GLY A CA 1
ATOM 649 C C . GLY A 1 89 ? 0.975 -2.429 12.635 1.00 58.03 89 GLY A C 1
ATOM 650 O O . GLY A 1 89 ? 0.456 -1.320 12.737 1.00 58.03 89 GLY A O 1
ATOM 651 N N . SER A 1 90 ? 1.281 -2.990 11.467 1.00 64.38 90 SER A N 1
ATOM 652 C CA . SER A 1 90 ? 0.749 -2.475 10.209 1.00 64.38 90 SER A CA 1
ATOM 653 C C . SER A 1 90 ? -0.718 -2.864 10.117 1.00 64.38 90 SER A C 1
ATOM 655 O O . SER A 1 90 ? -1.091 -3.963 10.522 1.00 64.38 90 SER A O 1
ATOM 657 N N . LEU A 1 91 ? -1.558 -1.983 9.585 1.00 71.81 91 LEU A N 1
ATOM 658 C CA . LEU A 1 91 ? -2.921 -2.358 9.216 1.00 71.81 91 LEU A CA 1
ATOM 659 C C . LEU A 1 91 ? -2.880 -3.494 8.180 1.00 71.81 91 LEU A C 1
ATOM 661 O O . LEU A 1 91 ? -1.951 -3.563 7.371 1.00 71.81 91 LEU A O 1
ATOM 665 N N . GLN A 1 92 ? -3.864 -4.390 8.239 1.00 80.88 92 GLN A N 1
ATOM 666 C CA . GLN A 1 92 ? -4.024 -5.477 7.272 1.00 80.88 92 GLN A CA 1
ATOM 667 C C . GLN A 1 92 ? -4.226 -4.916 5.852 1.00 80.88 92 GLN A C 1
ATOM 669 O O . GLN A 1 92 ? -5.103 -4.077 5.635 1.00 80.88 92 GLN A O 1
ATOM 674 N N . GLY A 1 93 ? -3.425 -5.402 4.900 1.00 85.00 93 GLY A N 1
ATOM 675 C CA . GLY A 1 93 ? -3.594 -5.138 3.472 1.00 85.00 93 GLY A CA 1
ATOM 676 C C . GLY A 1 93 ? -4.591 -6.104 2.826 1.00 85.00 93 GLY A C 1
ATOM 677 O O . GLY A 1 93 ? -4.684 -7.269 3.229 1.00 85.00 93 GLY A O 1
ATOM 678 N N . TYR A 1 94 ? -5.331 -5.616 1.831 1.00 86.94 94 TYR A N 1
ATOM 679 C CA . TYR A 1 94 ? -6.319 -6.361 1.050 1.00 86.94 94 TYR A CA 1
ATOM 680 C C . TYR A 1 94 ? -5.912 -6.371 -0.423 1.00 86.94 94 TYR A C 1
ATOM 682 O O . TYR A 1 94 ? -5.690 -5.312 -1.009 1.00 86.94 94 TYR A O 1
ATOM 690 N N . LEU A 1 95 ? -5.819 -7.559 -1.020 1.00 89.81 95 LEU A N 1
ATOM 691 C CA . LEU A 1 95 ? -5.458 -7.720 -2.426 1.00 89.81 95 LEU A CA 1
ATOM 692 C C . LEU A 1 95 ? -6.700 -7.590 -3.310 1.00 89.81 95 LEU A C 1
ATOM 694 O O . LEU A 1 95 ? -7.706 -8.252 -3.057 1.00 89.81 95 LEU A O 1
ATOM 698 N N . VAL A 1 96 ? -6.604 -6.775 -4.357 1.00 90.12 96 VAL A N 1
ATOM 699 C CA . VAL A 1 96 ? -7.653 -6.651 -5.371 1.00 90.12 96 VAL A CA 1
ATOM 700 C C . VAL A 1 96 ? -7.606 -7.860 -6.304 1.00 90.12 96 VAL A C 1
ATOM 702 O O . VAL A 1 96 ? -6.563 -8.155 -6.902 1.00 90.12 96 VAL A O 1
ATOM 7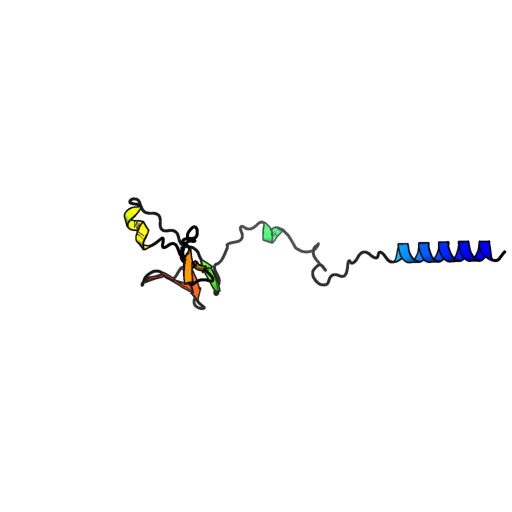05 N N . ASP A 1 97 ? -8.728 -8.561 -6.433 1.00 88.81 97 ASP A N 1
ATOM 706 C CA . ASP A 1 97 ? -8.868 -9.716 -7.319 1.00 88.81 97 ASP A CA 1
ATOM 707 C C . ASP A 1 97 ? -8.919 -9.316 -8.814 1.00 88.81 97 ASP A C 1
ATOM 709 O O . ASP A 1 97 ? -8.795 -8.148 -9.190 1.00 88.81 97 ASP A O 1
ATOM 713 N N . ASN A 1 98 ? -9.066 -10.304 -9.704 1.00 89.25 98 ASN A N 1
ATOM 714 C CA . ASN A 1 98 ? -9.146 -10.052 -11.149 1.00 89.25 98 ASN A CA 1
ATOM 715 C C . ASN A 1 98 ? -10.447 -9.356 -11.579 1.00 89.25 98 ASN A C 1
ATOM 717 O O . ASN A 1 98 ? -10.470 -8.738 -12.645 1.00 89.25 98 ASN A O 1
ATOM 721 N N . ASP A 1 99 ? -11.495 -9.457 -10.768 1.00 87.06 99 ASP A N 1
ATOM 722 C CA . ASP A 1 99 ? -12.803 -8.851 -11.003 1.00 87.06 99 ASP A CA 1
ATOM 723 C C . ASP A 1 99 ? -12.891 -7.426 -10.414 1.00 87.06 99 ASP A C 1
ATOM 725 O O . ASP A 1 99 ? -13.858 -6.705 -10.666 1.00 87.06 99 ASP A O 1
ATOM 729 N N . GLY A 1 100 ? -11.855 -6.982 -9.690 1.00 85.62 100 GLY A N 1
ATOM 730 C CA . GLY A 1 100 ? -11.754 -5.662 -9.070 1.00 85.62 100 GLY A CA 1
ATOM 731 C C . GLY A 1 100 ? -12.324 -5.582 -7.650 1.00 85.62 100 GLY A C 1
ATOM 732 O O . GLY A 1 100 ? -12.521 -4.472 -7.149 1.00 85.62 100 GLY A O 1
ATOM 733 N N . ASN A 1 101 ? -12.598 -6.715 -7.001 1.00 86.69 101 ASN A N 1
ATOM 734 C CA . ASN A 1 101 ? -13.133 -6.764 -5.642 1.00 86.69 101 ASN A CA 1
ATOM 735 C C . ASN A 1 101 ? -12.044 -7.042 -4.604 1.00 86.69 101 ASN A C 1
ATOM 737 O O . ASN A 1 101 ? -10.937 -7.486 -4.913 1.00 86.69 101 ASN A O 1
ATOM 741 N N . ILE A 1 102 ? -12.393 -6.776 -3.347 1.00 87.62 102 ILE A N 1
ATOM 742 C CA . ILE A 1 102 ? -11.602 -7.138 -2.174 1.00 87.62 102 ILE A CA 1
ATOM 743 C C . ILE A 1 102 ? -12.470 -7.920 -1.186 1.00 87.62 102 ILE A C 1
ATOM 745 O O . ILE A 1 102 ? -13.660 -7.640 -1.007 1.00 87.62 102 ILE A O 1
ATOM 749 N N . GLU A 1 103 ? -11.859 -8.871 -0.492 1.00 83.19 103 GLU A N 1
ATOM 750 C CA . GLU A 1 103 ? -12.512 -9.610 0.588 1.00 83.19 103 GLU A CA 1
ATOM 751 C C . GLU A 1 103 ? -12.354 -8.853 1.912 1.00 83.19 103 GLU A C 1
ATOM 753 O O . GLU A 1 103 ? -11.342 -8.975 2.605 1.00 83.19 103 GLU A O 1
ATOM 758 N N . PHE A 1 104 ? -13.358 -8.058 2.286 1.00 83.75 104 PHE A N 1
ATOM 759 C CA . PHE A 1 104 ? -13.346 -7.288 3.529 1.00 83.75 104 PHE A CA 1
ATOM 760 C C . PHE A 1 104 ? -14.385 -7.839 4.513 1.00 83.75 104 PHE A C 1
ATOM 762 O O . PHE A 1 104 ? -15.572 -7.565 4.387 1.00 83.75 104 PHE A O 1
ATOM 769 N N . LEU A 1 105 ? -13.943 -8.608 5.519 1.00 68.56 105 LEU A N 1
ATOM 770 C CA . LEU A 1 105 ? -14.767 -9.097 6.645 1.00 68.56 105 LEU A CA 1
ATOM 771 C C . LEU A 1 105 ? -16.160 -9.613 6.226 1.00 68.56 105 LEU A C 1
ATOM 773 O O . LEU A 1 105 ? -17.169 -8.959 6.474 1.00 68.56 105 LEU A O 1
ATOM 777 N N . LEU A 1 106 ? -16.206 -10.803 5.610 1.00 62.25 106 LEU A N 1
ATOM 778 C CA . LEU A 1 106 ? -17.422 -11.519 5.159 1.00 62.25 106 LEU A CA 1
ATOM 779 C C . LEU A 1 106 ? -18.330 -10.745 4.181 1.00 62.25 106 LEU A C 1
ATOM 781 O O . LEU A 1 106 ? -19.319 -11.301 3.706 1.00 62.25 106 LEU A O 1
ATOM 785 N N . LEU A 1 107 ? -18.005 -9.492 3.871 1.00 62.66 107 LEU A N 1
ATOM 786 C CA . LEU A 1 107 ? -18.681 -8.660 2.897 1.00 62.66 107 LEU A CA 1
ATOM 787 C C . LEU A 1 107 ? -17.764 -8.570 1.679 1.00 62.66 107 LEU A C 1
ATOM 789 O O . LEU A 1 107 ? -16.657 -8.036 1.742 1.00 62.66 107 LEU A O 1
ATOM 793 N N . GLU A 1 108 ? -18.225 -9.105 0.556 1.00 59.69 108 GLU A N 1
ATOM 794 C CA . GLU A 1 108 ? -17.619 -8.806 -0.737 1.00 59.69 108 GLU A CA 1
ATOM 795 C C . GLU A 1 108 ? -17.872 -7.321 -1.017 1.00 59.69 108 GLU A C 1
ATOM 797 O O . GLU A 1 108 ? -18.985 -6.903 -1.350 1.00 59.69 108 GLU A O 1
ATOM 802 N N . LEU A 1 109 ? -16.852 -6.490 -0.798 1.00 63.72 109 LEU A N 1
ATOM 803 C CA . LEU A 1 109 ? -16.923 -5.082 -1.149 1.00 63.72 109 LEU A CA 1
ATOM 804 C C . LEU A 1 109 ? -16.518 -4.950 -2.614 1.00 63.72 109 LEU A C 1
ATOM 806 O O . LEU A 1 109 ? -15.337 -4.894 -2.954 1.00 63.72 109 LEU A O 1
ATOM 810 N N . THR A 1 110 ? -17.518 -4.865 -3.489 1.00 59.06 110 THR A N 1
ATOM 811 C CA . THR A 1 110 ? -17.314 -4.377 -4.853 1.00 59.06 110 THR A CA 1
ATOM 812 C C . THR A 1 110 ? -17.140 -2.869 -4.797 1.00 59.06 110 THR A C 1
ATOM 814 O O . THR A 1 110 ? -18.108 -2.104 -4.745 1.00 59.06 110 THR A O 1
ATOM 817 N N . CYS A 1 111 ? -15.894 -2.415 -4.807 1.00 56.03 111 CYS A N 1
ATOM 818 C CA . CYS A 1 111 ? -15.624 -1.009 -5.036 1.00 56.03 111 CYS A CA 1
ATOM 819 C C . CYS A 1 111 ? -15.781 -0.720 -6.531 1.00 56.03 111 CYS A C 1
ATOM 821 O O . CYS A 1 111 ? -14.981 -1.144 -7.361 1.00 56.03 111 CYS A O 1
ATOM 823 N N . ARG A 1 112 ? -16.850 -0.005 -6.884 1.00 53.59 112 ARG A N 1
ATOM 824 C CA . ARG A 1 112 ? -17.0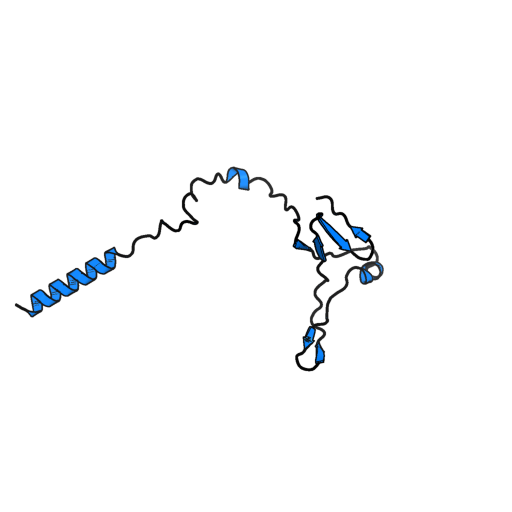49 0.503 -8.240 1.00 53.59 112 ARG A CA 1
ATOM 825 C C . ARG A 1 112 ? -16.331 1.848 -8.340 1.00 53.59 112 ARG A C 1
ATOM 827 O O . ARG A 1 112 ? -16.852 2.839 -7.835 1.00 53.59 112 ARG A O 1
ATOM 834 N N . TRP A 1 113 ? -15.122 1.820 -8.898 1.00 53.97 113 TRP A N 1
ATOM 835 C CA . TRP A 1 113 ? -14.271 2.989 -9.142 1.00 53.97 113 TRP A CA 1
ATOM 836 C C . TRP A 1 113 ? -14.647 3.670 -10.454 1.00 53.97 113 TRP A C 1
ATOM 838 O O . TRP A 1 113 ? -14.695 2.961 -11.490 1.00 53.97 113 TRP A O 1
#